Protein AF-A0A150IMG7-F1 (afdb_monomer_lite)

Foldseek 3Di:
DDLLVLLVVLQVCLVVLLVVLVVVLVVVLVVLVVVVVVCVVVVVVLVVVLVVLVVVLVVLVVVLVVLVPDPLVVLLVVLVVQLVVLVVCVVVVNVVVCVVVNVVSVVSNVVSVVSVVVSVVSVVVNVVSVVVNVVSVVVVVVVVVSVVVSVVVNVVSVVSSVVSNVVSVVSNVSSVVSNVPDD

pLDDT: mean 90.54, std 5.35, range [50.66, 95.62]

Secondary structure (DSSP, 8-state):
--HHHHHHHHHHHHHHHHHHHHHHHHHHHHHHHHHHHHHHHHHHHHHHHHHHHHHHHHHHHHHHHHHHT--HHHHHHHHHHHHHHHHHHIIIIIHHHHHHHHHHHHHHHHHHHHHHHHHHHHHHHHHHHHHHHHHHHHHHHHHHHHHHHHHHHHHHHHHHHHHHHHHHHHHHHHHHHHHHS--

Organism: NCBI:txid1705564

Radius of gyration: 39.36 Å; chains: 1; bounding box: 77×25×116 Å

Sequence (183 aa):
MNKEMLGKTLIAVSIISLIFSISISSYTIINLNNVYEKANPIFEKIDAIKDHIDTIEGSLDEFSLYLKDIDTKDYMQRLSNMKSFVSTLNSLGLGGLVSGLSEDIDKFGKMTENLEEVKTDIQFARNDFSDIKYSLTEYDNVKQSIIGFTRTLRIYIIGMMIYSIIINGLLLYAGYYLLKLKE

Structure (mmCIF, N/CA/C/O backbone):
data_AF-A0A150IMG7-F1
#
_entry.id   AF-A0A150IMG7-F1
#
loop_
_atom_site.group_PDB
_atom_site.id
_atom_site.type_symbol
_atom_site.label_atom_id
_atom_site.label_alt_id
_atom_site.label_comp_id
_atom_site.label_asym_id
_atom_site.label_entity_id
_atom_site.label_seq_id
_atom_site.pdbx_PDB_ins_code
_atom_site.Cartn_x
_atom_site.Cartn_y
_atom_site.Cartn_z
_atom_site.occupancy
_atom_site.B_iso_or_equiv
_atom_site.auth_seq_id
_atom_site.auth_comp_id
_atom_site.auth_asym_id
_atom_site.auth_atom_id
_atom_site.pdbx_PDB_model_num
ATOM 1 N N . MET A 1 1 ? 39.230 18.790 -47.252 1.00 62.62 1 MET A N 1
ATOM 2 C CA . MET A 1 1 ? 39.518 17.429 -46.744 1.00 62.62 1 MET A CA 1
ATOM 3 C C . MET A 1 1 ? 39.378 16.454 -47.905 1.00 62.62 1 MET A C 1
ATOM 5 O O . MET A 1 1 ? 38.382 16.554 -48.607 1.00 62.62 1 MET A O 1
ATOM 9 N N . ASN A 1 2 ? 40.366 15.589 -48.163 1.00 85.50 2 ASN A N 1
ATOM 10 C CA . ASN A 1 2 ? 40.288 14.611 -49.263 1.00 85.50 2 ASN A CA 1
ATOM 11 C C . ASN A 1 2 ? 39.294 13.475 -48.917 1.00 85.50 2 ASN A C 1
ATOM 13 O O . ASN A 1 2 ? 39.114 13.174 -47.734 1.00 85.50 2 ASN A O 1
ATOM 17 N N . LYS A 1 3 ? 38.668 12.845 -49.925 1.00 83.31 3 LYS A N 1
ATOM 18 C CA . LYS A 1 3 ? 37.693 11.740 -49.797 1.00 83.31 3 LYS A CA 1
ATOM 19 C C . LYS A 1 3 ? 38.211 10.619 -48.892 1.00 83.31 3 LYS A C 1
ATOM 21 O O . LYS A 1 3 ? 37.487 10.152 -48.020 1.00 83.31 3 LYS A O 1
ATOM 26 N N . GLU A 1 4 ? 39.486 10.261 -49.037 1.00 87.12 4 GLU A N 1
ATOM 27 C CA . GLU A 1 4 ? 40.133 9.236 -48.213 1.00 87.12 4 GLU A CA 1
ATOM 28 C C . GLU A 1 4 ? 40.178 9.620 -46.724 1.00 87.12 4 GLU A C 1
ATOM 30 O O . GLU A 1 4 ? 39.874 8.813 -45.845 1.00 87.12 4 GLU A O 1
ATOM 35 N N . MET A 1 5 ? 40.512 10.879 -46.432 1.00 89.88 5 MET A N 1
ATOM 36 C CA . MET A 1 5 ? 40.556 11.393 -45.064 1.00 89.88 5 MET A CA 1
ATOM 37 C C . MET A 1 5 ? 39.150 11.424 -44.452 1.00 89.88 5 MET A C 1
ATOM 39 O O . MET A 1 5 ? 38.976 10.974 -43.325 1.00 89.88 5 MET A O 1
ATOM 43 N N . LEU A 1 6 ? 38.136 11.850 -45.215 1.00 89.81 6 LEU A N 1
ATOM 44 C CA . LEU A 1 6 ? 36.735 11.816 -44.785 1.00 89.81 6 LEU A CA 1
ATOM 45 C C . LEU A 1 6 ? 3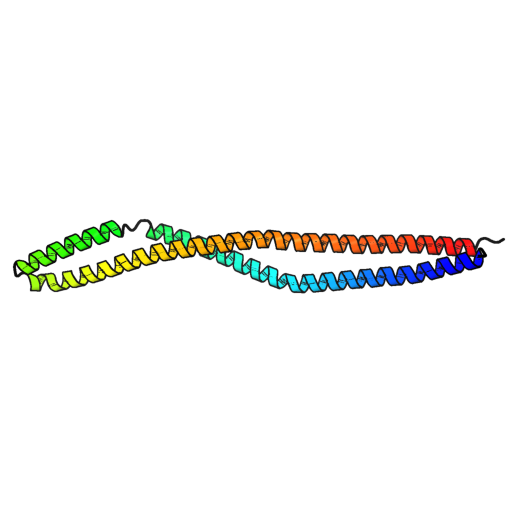6.245 10.386 -44.514 1.00 89.81 6 LEU A C 1
ATOM 47 O O . LEU A 1 6 ? 35.623 10.152 -43.481 1.00 89.81 6 LEU A O 1
ATOM 51 N N . GLY A 1 7 ? 36.558 9.426 -45.389 1.00 89.88 7 GLY A N 1
ATOM 52 C CA . GLY A 1 7 ? 36.192 8.019 -45.204 1.00 89.88 7 GLY A CA 1
ATOM 53 C C . GLY A 1 7 ? 36.794 7.415 -43.932 1.00 89.88 7 GLY A C 1
ATOM 54 O O . GLY A 1 7 ? 36.072 6.820 -43.131 1.00 89.88 7 GLY A O 1
ATOM 55 N N . LYS A 1 8 ? 38.093 7.644 -43.684 1.00 92.75 8 LYS A N 1
ATOM 56 C CA . LYS A 1 8 ? 38.770 7.210 -42.445 1.00 92.75 8 LYS A CA 1
ATOM 57 C C . LYS A 1 8 ? 38.168 7.868 -41.201 1.00 92.75 8 LYS A C 1
ATOM 59 O O . LYS A 1 8 ? 37.940 7.181 -40.207 1.00 92.75 8 LYS A O 1
ATOM 64 N N . THR A 1 9 ? 37.872 9.168 -41.255 1.00 93.19 9 THR A N 1
ATOM 65 C CA . THR A 1 9 ? 37.234 9.886 -40.143 1.00 93.19 9 THR A CA 1
ATOM 66 C C . THR A 1 9 ? 35.834 9.349 -39.849 1.00 93.19 9 THR A C 1
ATOM 68 O O . THR A 1 9 ? 35.520 9.127 -38.685 1.00 93.19 9 THR A O 1
ATOM 71 N N . LEU A 1 10 ? 35.008 9.080 -40.866 1.00 92.50 10 LEU A N 1
ATOM 72 C CA . LEU A 1 10 ? 33.657 8.532 -40.680 1.00 92.50 10 LEU A CA 1
ATOM 73 C C . LEU A 1 10 ? 33.675 7.145 -40.031 1.00 92.50 10 LEU A C 1
ATOM 75 O O . LEU A 1 10 ? 32.896 6.894 -39.114 1.00 92.50 10 LEU A O 1
ATOM 79 N N . ILE A 1 11 ? 34.596 6.273 -40.454 1.00 92.69 11 ILE A N 1
ATOM 80 C CA . ILE A 1 11 ? 34.787 4.951 -39.839 1.00 92.69 11 ILE A CA 1
ATOM 81 C C . ILE A 1 11 ? 35.213 5.095 -38.374 1.00 92.69 11 ILE A C 1
ATOM 83 O O . ILE A 1 11 ? 34.620 4.468 -37.497 1.00 92.69 11 ILE A O 1
ATOM 87 N N . ALA A 1 12 ? 36.211 5.938 -38.093 1.00 94.12 12 ALA A N 1
ATOM 88 C CA . ALA A 1 12 ? 36.714 6.138 -36.736 1.00 94.12 12 ALA A CA 1
ATOM 89 C C . ALA A 1 12 ? 35.635 6.703 -35.803 1.00 94.12 12 ALA A C 1
ATOM 91 O O . ALA A 1 12 ? 35.422 6.167 -34.715 1.00 94.12 12 ALA A O 1
ATOM 92 N N . VAL A 1 13 ? 34.919 7.742 -36.247 1.00 92.88 13 VAL A N 1
ATOM 93 C CA . VAL A 1 13 ? 33.809 8.334 -35.492 1.00 92.88 13 VAL A CA 1
ATOM 94 C C . VAL A 1 13 ? 32.744 7.280 -35.237 1.00 92.88 13 VAL A C 1
ATOM 96 O O . VAL A 1 13 ? 32.405 7.084 -34.079 1.00 92.88 13 VAL A O 1
ATOM 99 N N . SER A 1 14 ? 32.306 6.544 -36.265 1.00 94.19 14 SER A N 1
ATOM 100 C CA . SER A 1 14 ? 31.281 5.502 -36.141 1.00 94.19 14 SER A CA 1
ATOM 101 C C . SER A 1 14 ? 31.613 4.434 -35.096 1.00 94.19 14 SER A C 1
ATOM 103 O O . SER A 1 14 ? 30.728 4.017 -34.349 1.00 94.19 14 SER A O 1
ATOM 105 N N . ILE A 1 15 ? 32.858 3.954 -35.055 1.00 92.44 15 ILE A N 1
ATOM 106 C CA . ILE A 1 15 ? 33.267 2.919 -34.096 1.00 92.44 15 ILE A CA 1
ATOM 107 C C . ILE A 1 15 ? 33.250 3.492 -32.677 1.00 92.44 15 ILE A C 1
ATOM 109 O O . ILE A 1 15 ? 32.688 2.881 -31.767 1.00 92.44 15 ILE A O 1
ATOM 113 N N . ILE A 1 16 ? 33.821 4.685 -32.491 1.00 93.62 16 ILE A N 1
ATOM 114 C CA . ILE A 1 16 ? 33.886 5.348 -31.186 1.00 93.62 16 ILE A CA 1
ATOM 115 C C . ILE A 1 16 ? 32.472 5.654 -30.672 1.00 93.62 16 ILE A C 1
ATOM 117 O O . ILE A 1 16 ? 32.137 5.288 -29.545 1.00 93.62 16 ILE A O 1
ATOM 121 N N . SER A 1 17 ? 31.608 6.262 -31.490 1.00 90.50 17 SER A N 1
ATOM 122 C CA . SER A 1 17 ? 30.235 6.595 -31.091 1.00 90.50 17 SER A CA 1
ATOM 123 C C . SER A 1 17 ? 29.393 5.361 -30.794 1.00 90.50 17 SER A C 1
ATOM 125 O O . SER A 1 17 ? 28.564 5.411 -29.883 1.00 90.50 17 SER A O 1
ATOM 127 N N . LEU A 1 18 ? 29.612 4.246 -31.496 1.00 93.50 18 LEU A N 1
ATOM 128 C CA . LEU A 1 18 ? 28.936 2.985 -31.199 1.00 93.50 18 LEU A CA 1
ATOM 129 C C . LEU A 1 18 ? 29.326 2.446 -29.816 1.00 93.50 18 LEU A C 1
ATOM 131 O O . LEU A 1 18 ? 28.441 2.122 -29.022 1.00 93.50 18 LEU A O 1
ATOM 135 N N . ILE A 1 19 ? 30.627 2.407 -29.504 1.00 93.56 19 ILE A N 1
ATOM 136 C CA . ILE A 1 19 ? 31.138 1.941 -28.204 1.00 93.56 19 ILE A CA 1
ATOM 137 C C . ILE A 1 19 ? 30.550 2.780 -27.068 1.00 93.56 19 ILE A C 1
ATOM 139 O O . ILE A 1 19 ? 30.018 2.224 -26.104 1.00 93.56 19 ILE A O 1
ATOM 143 N N . PHE A 1 20 ? 30.593 4.109 -27.190 1.00 91.81 20 PHE A N 1
ATOM 144 C CA . PHE A 1 20 ? 30.044 5.003 -26.169 1.00 91.81 20 PHE A CA 1
ATOM 145 C C . PHE A 1 20 ? 28.529 4.841 -26.014 1.00 91.81 20 PHE A C 1
ATOM 147 O O . PHE A 1 20 ? 28.044 4.731 -24.889 1.00 91.81 20 PHE A O 1
ATOM 154 N N . SER A 1 21 ? 27.784 4.758 -27.119 1.00 91.00 21 SER A N 1
ATOM 155 C CA . SER A 1 21 ? 26.322 4.612 -27.084 1.00 91.00 21 SER A CA 1
ATOM 156 C C . SER A 1 21 ? 25.889 3.319 -26.392 1.00 91.00 21 SER A C 1
ATOM 158 O O . SER A 1 21 ? 24.996 3.343 -25.541 1.00 91.00 21 SER A O 1
ATOM 160 N N . ILE A 1 22 ? 26.534 2.193 -26.719 1.00 91.62 22 ILE A N 1
ATOM 161 C CA . ILE A 1 22 ? 26.241 0.893 -26.101 1.00 91.62 22 ILE A CA 1
ATOM 162 C C . ILE A 1 22 ? 26.624 0.908 -24.620 1.00 91.62 22 ILE A C 1
ATOM 164 O O . ILE A 1 22 ? 25.840 0.456 -23.785 1.00 91.62 22 ILE A O 1
ATOM 168 N N . SER A 1 23 ? 27.795 1.456 -24.284 1.00 92.31 23 SER A N 1
ATOM 169 C CA . SER A 1 23 ? 28.296 1.497 -22.904 1.00 92.31 23 SER A CA 1
ATOM 170 C C . SER A 1 23 ? 27.386 2.316 -21.991 1.00 92.31 23 SER A C 1
ATOM 172 O O . SER A 1 23 ? 26.984 1.830 -20.935 1.00 92.31 23 SER A O 1
ATOM 174 N N . ILE A 1 24 ? 27.005 3.527 -22.417 1.00 90.94 24 ILE A N 1
ATOM 175 C CA . ILE A 1 24 ? 26.108 4.403 -21.649 1.00 90.94 24 ILE A CA 1
ATOM 176 C C . ILE A 1 24 ? 24.751 3.729 -21.465 1.00 90.94 24 ILE A C 1
ATOM 178 O O . ILE A 1 24 ? 24.271 3.623 -20.342 1.00 90.94 24 ILE A O 1
ATOM 182 N N . SER A 1 25 ? 24.162 3.209 -22.543 1.00 92.31 25 SER A N 1
ATOM 183 C CA . SER A 1 25 ? 22.844 2.573 -22.477 1.00 92.31 25 SER A CA 1
ATOM 184 C C . SER A 1 25 ? 22.836 1.346 -21.562 1.00 92.31 25 SER A C 1
ATOM 186 O O . SER A 1 25 ? 21.921 1.176 -20.756 1.00 92.31 25 SER A O 1
ATOM 188 N N . SER A 1 26 ? 23.886 0.522 -21.628 1.00 92.19 26 SER A N 1
ATOM 189 C CA . SER A 1 26 ? 24.044 -0.652 -20.762 1.00 92.19 26 SER A CA 1
ATOM 190 C C . SER A 1 26 ? 24.180 -0.245 -19.296 1.00 92.19 26 SER A C 1
ATOM 192 O O . SER A 1 26 ? 23.494 -0.797 -18.437 1.00 92.19 26 SER A O 1
ATOM 194 N N . TYR A 1 27 ? 25.006 0.765 -19.009 1.00 93.62 27 TYR A N 1
ATOM 195 C CA . TYR A 1 27 ? 25.159 1.317 -17.664 1.00 93.62 27 TYR A CA 1
ATOM 196 C C . TYR A 1 27 ? 23.831 1.856 -17.114 1.00 93.62 27 TYR A C 1
ATOM 198 O O . TYR A 1 27 ? 23.459 1.555 -15.979 1.00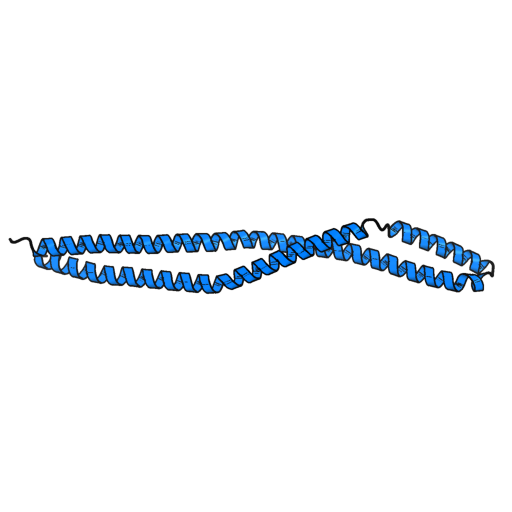 93.62 27 TYR A O 1
ATOM 206 N N . THR A 1 28 ? 23.075 2.597 -17.928 1.00 92.44 28 THR A N 1
ATOM 207 C CA . THR A 1 28 ? 21.766 3.125 -17.528 1.00 92.44 28 THR A CA 1
ATOM 208 C C . THR A 1 28 ? 20.767 2.003 -17.237 1.00 92.44 28 THR A C 1
ATOM 210 O O . THR A 1 28 ? 20.071 2.080 -16.227 1.00 92.44 28 THR A O 1
ATOM 213 N N . ILE A 1 29 ? 20.715 0.941 -18.051 1.00 92.94 29 ILE A N 1
ATOM 214 C CA . ILE A 1 29 ? 19.844 -0.222 -17.798 1.00 92.94 29 ILE A CA 1
ATOM 215 C C . ILE A 1 29 ? 20.226 -0.926 -16.492 1.00 92.94 29 ILE A C 1
ATOM 217 O O . ILE A 1 29 ? 19.345 -1.235 -15.693 1.00 92.94 29 ILE A O 1
ATOM 221 N N . ILE A 1 30 ? 21.520 -1.158 -16.252 1.00 93.00 30 ILE A N 1
ATOM 222 C CA . ILE A 1 30 ? 22.005 -1.815 -15.028 1.00 93.00 30 ILE A CA 1
ATOM 223 C C . ILE A 1 30 ? 21.604 -1.007 -13.794 1.00 93.00 30 ILE A C 1
ATOM 225 O O . ILE A 1 30 ? 21.036 -1.560 -12.851 1.00 93.00 30 ILE A O 1
ATOM 229 N N . ASN A 1 31 ? 21.843 0.306 -13.810 1.00 93.06 31 ASN A N 1
ATOM 230 C CA . ASN A 1 31 ? 21.459 1.174 -12.700 1.00 93.06 31 ASN A CA 1
ATOM 231 C C . ASN A 1 31 ? 19.945 1.188 -12.485 1.00 93.06 31 ASN A C 1
ATOM 233 O O . ASN A 1 31 ? 19.493 1.077 -11.347 1.00 93.06 31 ASN A O 1
ATOM 237 N N . LEU A 1 32 ? 19.161 1.284 -13.560 1.00 92.44 32 LEU A N 1
ATOM 238 C CA . LEU A 1 32 ? 17.703 1.262 -13.484 1.00 92.44 32 LEU A CA 1
ATOM 239 C C . LEU A 1 32 ? 17.186 -0.051 -12.878 1.00 92.44 32 LEU A C 1
ATOM 241 O O . LEU A 1 32 ? 16.282 -0.030 -12.046 1.00 92.44 32 LEU A O 1
ATOM 245 N N . ASN A 1 33 ? 17.779 -1.186 -13.253 1.00 90.44 33 ASN A N 1
ATOM 246 C CA . ASN A 1 33 ? 17.434 -2.491 -12.691 1.00 90.44 33 ASN A CA 1
ATOM 247 C C . ASN A 1 33 ? 17.781 -2.580 -11.205 1.00 90.44 33 ASN A C 1
ATOM 249 O O . ASN A 1 33 ? 16.926 -2.969 -10.422 1.00 90.44 33 ASN A O 1
ATOM 253 N N . ASN A 1 34 ? 18.977 -2.147 -10.811 1.00 91.25 34 ASN A N 1
ATOM 254 C CA . ASN A 1 34 ? 19.415 -2.163 -9.415 1.00 91.25 34 ASN A CA 1
ATOM 255 C C . ASN A 1 34 ? 18.527 -1.282 -8.518 1.00 91.25 34 ASN A C 1
ATOM 257 O O . ASN A 1 34 ? 18.150 -1.673 -7.416 1.00 91.25 34 ASN A O 1
ATOM 261 N N . VAL A 1 35 ? 18.151 -0.089 -8.992 1.00 88.44 35 VAL A N 1
ATOM 262 C CA . VAL A 1 35 ? 17.217 0.787 -8.264 1.00 88.44 35 VAL A CA 1
ATOM 263 C C . VAL A 1 35 ? 15.854 0.113 -8.111 1.00 88.44 35 VAL A C 1
ATOM 265 O O . VAL A 1 35 ? 15.301 0.106 -7.013 1.00 88.44 35 VAL A O 1
ATOM 268 N N . TYR A 1 36 ? 15.335 -0.493 -9.181 1.00 89.94 36 TYR A N 1
AT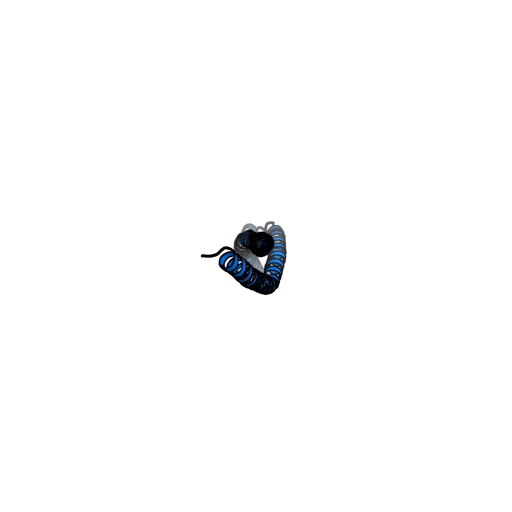OM 269 C CA . TYR A 1 36 ? 14.059 -1.202 -9.135 1.00 89.94 36 TYR A CA 1
ATOM 270 C C . TYR A 1 36 ? 14.093 -2.415 -8.190 1.00 89.94 36 TYR A C 1
ATOM 272 O O . TYR A 1 36 ? 13.186 -2.580 -7.379 1.00 89.94 36 TYR A O 1
ATOM 280 N N . GLU A 1 37 ? 15.151 -3.227 -8.233 1.00 90.31 37 GLU A N 1
ATOM 281 C CA . GLU A 1 37 ? 15.339 -4.381 -7.340 1.00 90.31 37 GLU A CA 1
ATOM 282 C C . GLU A 1 37 ? 15.370 -3.974 -5.865 1.00 90.31 37 GLU A C 1
ATOM 284 O O . GLU A 1 37 ? 14.803 -4.668 -5.026 1.00 90.31 37 GLU A O 1
ATOM 289 N N . LYS A 1 38 ? 15.970 -2.824 -5.541 1.00 90.50 38 LYS A N 1
ATOM 290 C CA . LYS A 1 38 ? 15.962 -2.277 -4.176 1.00 90.50 38 LYS A CA 1
ATOM 291 C C . LYS A 1 38 ? 14.599 -1.736 -3.750 1.00 90.50 38 LYS A C 1
ATOM 293 O O . LYS A 1 38 ? 14.278 -1.787 -2.565 1.00 90.50 38 LYS A O 1
ATOM 298 N N . ALA A 1 39 ? 13.811 -1.212 -4.686 1.00 87.88 39 ALA A N 1
ATOM 299 C CA . ALA A 1 39 ? 12.474 -0.689 -4.410 1.00 87.88 39 ALA A CA 1
ATOM 300 C C . ALA A 1 39 ? 11.429 -1.804 -4.238 1.00 87.88 39 ALA A C 1
ATOM 302 O O . ALA A 1 39 ? 10.541 -1.685 -3.398 1.00 87.88 39 ALA A O 1
ATOM 303 N N . ASN A 1 40 ? 11.555 -2.907 -4.979 1.00 90.94 40 ASN A N 1
ATOM 304 C CA . ASN A 1 40 ? 10.605 -4.020 -4.958 1.00 90.94 40 ASN A CA 1
ATOM 305 C C . ASN A 1 40 ? 10.261 -4.562 -3.549 1.00 90.94 40 ASN A C 1
ATOM 307 O O . ASN A 1 40 ? 9.076 -4.621 -3.228 1.00 90.94 40 ASN A O 1
ATOM 311 N N . PRO A 1 41 ? 11.224 -4.877 -2.657 1.00 93.00 41 PRO A N 1
ATOM 312 C CA . PRO A 1 41 ? 10.897 -5.367 -1.315 1.00 93.00 41 PRO A CA 1
ATOM 313 C C . PRO A 1 41 ? 10.230 -4.306 -0.429 1.00 93.00 41 PRO A C 1
ATOM 315 O O . PRO A 1 41 ? 9.545 -4.647 0.532 1.00 93.00 41 PRO A O 1
ATOM 318 N N . ILE A 1 42 ? 10.432 -3.013 -0.710 1.00 91.44 42 ILE A N 1
ATOM 319 C CA . ILE A 1 42 ? 9.710 -1.939 -0.015 1.00 91.44 42 ILE A CA 1
ATOM 320 C C . ILE A 1 42 ? 8.247 -1.972 -0.445 1.00 91.44 42 ILE A C 1
ATOM 322 O O . ILE A 1 42 ? 7.365 -1.849 0.400 1.00 91.44 42 ILE A O 1
ATOM 326 N N . PHE A 1 43 ? 7.989 -2.187 -1.737 1.00 92.88 43 PHE A N 1
ATOM 327 C CA . PHE A 1 43 ? 6.627 -2.307 -2.229 1.00 92.88 43 PHE A CA 1
ATOM 328 C C . PHE A 1 43 ? 5.890 -3.499 -1.622 1.00 92.88 43 PHE A C 1
ATOM 330 O O . PHE A 1 43 ? 4.808 -3.315 -1.082 1.00 92.88 43 PHE A O 1
ATOM 337 N N . GLU A 1 44 ? 6.514 -4.675 -1.602 1.00 92.31 44 GLU A N 1
ATOM 338 C CA . GLU A 1 44 ? 5.928 -5.881 -0.998 1.00 92.31 44 GLU A CA 1
ATOM 339 C C . GLU A 1 44 ? 5.586 -5.689 0.486 1.00 92.31 44 GLU A C 1
ATOM 341 O O . GLU A 1 44 ? 4.545 -6.141 0.956 1.00 92.31 44 GLU A O 1
ATOM 346 N N . LYS A 1 45 ? 6.439 -4.983 1.240 1.00 92.94 45 LYS A N 1
ATOM 347 C CA . LYS A 1 45 ? 6.165 -4.677 2.651 1.00 92.94 45 LYS A CA 1
ATOM 348 C C . LYS A 1 45 ? 4.973 -3.744 2.828 1.00 92.94 45 LYS A C 1
ATOM 350 O O . LYS A 1 45 ? 4.193 -3.946 3.751 1.00 92.94 45 LYS A O 1
ATOM 355 N N . ILE A 1 46 ? 4.853 -2.717 1.987 1.00 92.00 46 ILE A N 1
ATOM 356 C CA . ILE A 1 46 ? 3.731 -1.776 2.067 1.00 92.00 46 ILE A CA 1
ATOM 357 C C . ILE A 1 46 ? 2.431 -2.463 1.632 1.00 92.00 46 ILE A C 1
ATOM 359 O O . ILE A 1 46 ? 1.412 -2.270 2.289 1.00 92.00 46 ILE A O 1
ATOM 363 N N . ASP A 1 47 ? 2.479 -3.323 0.612 1.00 91.56 47 ASP A N 1
ATOM 364 C CA . ASP A 1 47 ? 1.339 -4.156 0.214 1.00 91.56 47 ASP A CA 1
ATOM 365 C C . ASP A 1 47 ? 0.868 -5.043 1.380 1.00 91.56 47 ASP A C 1
ATOM 367 O O . ASP A 1 47 ? -0.313 -5.057 1.708 1.00 91.56 47 ASP A O 1
ATOM 371 N N . ALA A 1 48 ? 1.791 -5.711 2.081 1.00 92.38 48 ALA A N 1
ATOM 372 C CA . ALA A 1 48 ? 1.444 -6.537 3.240 1.00 92.38 48 ALA A CA 1
ATOM 373 C C . ALA A 1 48 ? 0.831 -5.722 4.397 1.00 92.38 48 ALA A C 1
ATOM 375 O O . ALA A 1 48 ? -0.098 -6.178 5.062 1.00 92.38 48 ALA A O 1
ATOM 376 N N . ILE A 1 49 ? 1.332 -4.504 4.637 1.00 90.56 49 ILE A N 1
ATOM 377 C CA . ILE A 1 49 ? 0.755 -3.581 5.629 1.00 90.56 49 ILE A CA 1
ATOM 378 C C . ILE A 1 49 ? -0.677 -3.205 5.237 1.00 90.56 49 ILE A C 1
ATOM 380 O O . ILE A 1 49 ? -1.559 -3.184 6.095 1.00 90.56 49 ILE A O 1
ATOM 384 N N . LYS A 1 50 ? -0.916 -2.939 3.953 1.00 91.38 50 LYS A N 1
ATOM 385 C CA . LYS A 1 50 ? -2.242 -2.618 3.427 1.00 91.38 50 LYS A CA 1
ATOM 386 C C . LYS A 1 50 ? -3.230 -3.764 3.633 1.00 91.38 50 LYS A C 1
ATOM 388 O O . LYS A 1 50 ? -4.298 -3.526 4.188 1.00 91.38 50 LYS A O 1
ATOM 393 N N . ASP A 1 51 ? -2.839 -4.995 3.309 1.00 90.25 51 ASP A N 1
ATOM 394 C CA . ASP A 1 51 ? -3.678 -6.181 3.529 1.00 90.25 51 ASP A CA 1
ATOM 395 C C . ASP A 1 51 ? -4.048 -6.358 5.017 1.00 90.25 51 ASP A C 1
ATOM 397 O O . ASP A 1 51 ? -5.172 -6.733 5.369 1.00 90.25 51 ASP A O 1
ATOM 401 N N . HIS A 1 52 ? -3.111 -6.066 5.926 1.00 90.56 52 HIS A N 1
ATOM 402 C CA . HIS A 1 52 ? -3.376 -6.091 7.367 1.00 90.56 52 HIS A CA 1
ATOM 403 C C . HIS A 1 52 ? -4.336 -4.988 7.813 1.00 90.56 52 HIS A C 1
ATOM 405 O O . HIS A 1 52 ? -5.200 -5.247 8.648 1.00 90.56 52 HIS A O 1
ATOM 411 N N . ILE A 1 53 ? -4.224 -3.783 7.257 1.00 90.69 53 ILE A N 1
ATOM 412 C CA . ILE A 1 53 ? -5.129 -2.674 7.579 1.00 90.69 53 ILE A CA 1
ATOM 413 C C . ILE A 1 53 ? -6.549 -2.964 7.109 1.00 90.69 53 ILE A C 1
ATOM 415 O O . ILE A 1 53 ? -7.476 -2.768 7.890 1.00 90.69 53 ILE A O 1
ATOM 419 N N . ASP A 1 54 ? -6.722 -3.513 5.905 1.00 87.06 54 ASP A N 1
ATOM 420 C CA . ASP A 1 54 ? -8.041 -3.925 5.412 1.00 87.06 54 ASP A CA 1
ATOM 421 C C . ASP A 1 54 ? -8.688 -4.973 6.342 1.00 87.06 54 ASP A C 1
ATOM 423 O O . ASP A 1 54 ? -9.890 -4.931 6.609 1.00 87.06 54 ASP A O 1
ATOM 427 N N . THR A 1 55 ? -7.882 -5.880 6.906 1.00 90.31 55 THR A N 1
ATOM 428 C CA . THR A 1 55 ? -8.348 -6.876 7.886 1.00 90.31 55 THR A CA 1
ATOM 429 C C . THR A 1 55 ? -8.741 -6.240 9.225 1.00 90.31 55 THR A C 1
ATOM 431 O O . THR A 1 55 ? -9.764 -6.605 9.815 1.00 90.31 55 THR A O 1
ATOM 434 N N . ILE A 1 56 ? -7.937 -5.297 9.728 1.00 90.50 56 ILE A N 1
ATOM 435 C CA . ILE A 1 56 ? -8.210 -4.594 10.989 1.00 90.50 56 ILE A CA 1
ATOM 436 C C . ILE A 1 56 ? -9.475 -3.748 10.865 1.00 90.50 56 ILE A C 1
ATOM 438 O O . ILE A 1 56 ? -10.336 -3.830 11.734 1.00 90.50 56 ILE A O 1
ATOM 442 N N . GLU A 1 57 ? -9.619 -2.981 9.785 1.00 87.25 57 GLU A N 1
ATOM 443 C CA . GLU A 1 57 ? -10.802 -2.155 9.542 1.00 87.25 57 GLU A CA 1
ATOM 444 C C . GLU A 1 57 ? -12.075 -3.012 9.500 1.00 87.25 57 GLU A C 1
ATOM 446 O O . GLU A 1 57 ? -13.041 -2.704 10.195 1.00 87.25 57 GLU A O 1
ATOM 451 N N . GLY A 1 58 ? -12.047 -4.144 8.785 1.00 87.75 58 GLY A N 1
ATOM 452 C CA . GLY A 1 58 ? -13.169 -5.087 8.765 1.00 87.75 58 GLY A CA 1
ATOM 453 C C . GLY A 1 58 ? -13.509 -5.649 10.151 1.00 87.75 58 GLY A C 1
ATOM 454 O O . GLY A 1 58 ? -14.682 -5.770 10.502 1.00 87.75 58 GLY A O 1
ATOM 455 N N . SER A 1 59 ? -12.492 -5.929 10.969 1.00 90.75 59 SER A N 1
ATOM 456 C CA . SER A 1 59 ? -12.678 -6.411 12.346 1.00 90.75 59 SER A CA 1
ATOM 457 C C . SER A 1 59 ? -13.260 -5.330 13.264 1.00 90.75 59 SER A C 1
ATOM 459 O O . SER A 1 59 ? -14.105 -5.622 14.110 1.00 90.75 59 SER A O 1
ATOM 461 N N . LEU A 1 60 ? -12.833 -4.073 13.103 1.00 92.31 60 LEU A N 1
ATOM 462 C CA . LEU A 1 60 ? -13.370 -2.930 13.845 1.00 92.31 60 LEU A CA 1
ATOM 463 C C . LEU A 1 60 ? -14.824 -2.646 13.462 1.00 92.31 60 LEU A C 1
ATOM 465 O O . LEU A 1 60 ? -15.631 -2.351 14.343 1.00 92.31 60 LEU A O 1
ATOM 469 N N . ASP A 1 61 ? -15.175 -2.777 12.184 1.00 89.50 61 ASP A N 1
ATOM 470 C CA . ASP A 1 61 ? -16.554 -2.651 11.709 1.00 89.50 61 ASP A CA 1
ATOM 471 C C . ASP A 1 61 ? -17.457 -3.739 12.306 1.00 89.50 61 ASP A C 1
ATOM 473 O O . ASP A 1 61 ? -18.550 -3.437 12.794 1.00 89.50 61 ASP A O 1
ATOM 477 N N . GLU A 1 62 ? -16.991 -4.991 12.339 1.00 90.25 62 GLU A N 1
ATOM 478 C CA . GLU A 1 62 ? -17.721 -6.093 12.974 1.00 90.25 62 GLU A CA 1
ATOM 479 C C . GLU A 1 62 ? -17.893 -5.855 14.482 1.00 90.25 62 GLU A C 1
ATOM 481 O O . GLU A 1 62 ? -18.996 -5.972 15.022 1.00 90.25 62 GLU A O 1
ATOM 486 N N . PHE A 1 63 ? -16.826 -5.445 15.170 1.00 89.94 63 PHE A N 1
ATOM 487 C CA . PHE A 1 63 ? -16.883 -5.173 16.604 1.00 89.94 63 PHE A CA 1
ATOM 488 C C . PHE A 1 63 ? -17.786 -3.976 16.934 1.00 89.94 63 PHE A C 1
ATOM 490 O O . PHE A 1 63 ? -18.564 -4.021 17.890 1.00 89.94 63 PHE A O 1
ATOM 497 N N . SER A 1 64 ? -17.762 -2.932 16.102 1.00 89.62 64 SER A N 1
ATOM 498 C CA . SER A 1 64 ? -18.661 -1.780 16.209 1.00 89.62 64 SER A CA 1
ATOM 499 C C . SER A 1 64 ? -20.128 -2.187 16.054 1.00 89.62 64 SER A C 1
ATOM 501 O O . SER A 1 64 ? -20.974 -1.711 16.816 1.00 89.62 64 SER A O 1
ATOM 503 N N . LEU A 1 65 ? -20.439 -3.104 15.129 1.00 89.81 65 LEU A N 1
ATOM 504 C CA . LEU A 1 65 ? -21.790 -3.647 14.966 1.00 89.81 65 LEU A CA 1
ATOM 505 C C . LEU A 1 65 ? -22.273 -4.361 16.232 1.00 89.81 65 LEU A C 1
ATOM 507 O O . LEU A 1 65 ? -23.379 -4.071 16.682 1.00 89.81 65 LEU A O 1
ATOM 511 N N . TYR A 1 66 ? -21.450 -5.219 16.845 1.00 88.75 66 TYR A N 1
ATOM 512 C CA . TYR A 1 66 ? -21.832 -5.913 18.083 1.00 88.75 66 TYR A CA 1
ATOM 513 C C . TYR A 1 66 ? -22.114 -4.955 19.246 1.00 88.75 66 TYR A C 1
ATOM 515 O O . TYR A 1 66 ? -23.022 -5.191 20.041 1.00 88.75 66 TYR A O 1
ATOM 523 N N . LEU A 1 67 ? -21.353 -3.865 19.362 1.00 87.00 67 LEU A N 1
ATOM 524 C CA . LEU A 1 67 ? -21.544 -2.902 20.448 1.00 87.00 67 LEU A CA 1
ATOM 525 C C . LEU A 1 67 ? -22.699 -1.929 20.201 1.00 87.00 67 LEU A C 1
ATOM 527 O O . LEU A 1 67 ? -23.242 -1.380 21.162 1.00 87.00 67 LEU A O 1
ATOM 531 N N . LYS A 1 68 ? -23.084 -1.698 18.942 1.00 86.25 68 LYS A N 1
ATOM 532 C CA . LYS A 1 68 ? -24.143 -0.748 18.569 1.00 86.25 68 LYS A CA 1
ATOM 533 C C . LYS A 1 68 ? -25.484 -1.064 19.233 1.00 86.25 68 LYS A C 1
ATOM 535 O O . LYS A 1 68 ? -26.205 -0.138 19.594 1.00 86.25 68 LYS A O 1
ATOM 540 N N . ASP A 1 69 ? -25.787 -2.343 19.420 1.00 86.00 69 ASP A N 1
ATOM 541 C CA . ASP A 1 69 ? -27.053 -2.802 20.000 1.00 86.00 69 ASP A CA 1
ATOM 542 C C . ASP A 1 69 ? -27.128 -2.615 21.527 1.00 86.00 69 ASP A C 1
ATOM 544 O O . ASP A 1 69 ? -28.192 -2.760 22.129 1.00 86.00 69 ASP A O 1
ATOM 548 N N . ILE A 1 70 ? -26.012 -2.273 22.173 1.00 88.94 70 ILE A N 1
ATOM 549 C CA . ILE A 1 70 ? -25.940 -2.095 23.621 1.00 88.94 70 ILE A CA 1
ATOM 550 C C . ILE A 1 70 ? -26.307 -0.649 23.971 1.00 88.94 70 ILE A C 1
ATOM 552 O O . ILE A 1 70 ? -25.497 0.251 23.772 1.00 88.94 70 ILE A O 1
ATOM 556 N N . ASP A 1 71 ? -27.486 -0.387 24.536 1.00 89.88 71 ASP A N 1
ATOM 557 C CA . ASP A 1 71 ? -27.855 0.963 24.995 1.00 89.88 71 ASP A CA 1
ATOM 558 C C . ASP A 1 71 ? -27.308 1.247 26.406 1.00 89.88 71 ASP A C 1
ATOM 560 O O . ASP A 1 71 ? -27.973 1.082 27.431 1.00 89.88 71 ASP A O 1
ATOM 564 N N . THR A 1 72 ? -26.052 1.689 26.451 1.00 91.06 72 THR A N 1
ATOM 565 C CA . THR A 1 72 ? -25.342 2.101 27.673 1.00 91.06 72 THR A CA 1
ATOM 566 C C . THR A 1 72 ? -26.061 3.226 28.416 1.00 91.06 72 THR A C 1
ATOM 568 O O . THR A 1 72 ? -26.002 3.276 29.646 1.00 91.06 72 THR A O 1
ATOM 571 N N . LYS A 1 73 ? -26.791 4.105 27.715 1.00 91.25 73 LYS A N 1
ATOM 572 C CA . LYS A 1 73 ? -27.534 5.209 28.339 1.00 91.25 73 LYS A CA 1
ATOM 573 C C . LYS A 1 73 ? -28.765 4.696 29.076 1.00 91.25 73 LYS A C 1
ATOM 575 O O . LYS A 1 73 ? -28.970 5.084 30.228 1.00 91.25 73 LYS A O 1
ATOM 580 N N . ASP A 1 74 ? -29.536 3.798 28.461 1.00 93.94 74 ASP A N 1
ATOM 581 C CA . ASP A 1 74 ? -30.664 3.133 29.131 1.00 93.94 74 ASP A CA 1
ATOM 582 C C . ASP A 1 74 ? -30.180 2.340 30.355 1.00 93.94 74 ASP A C 1
ATOM 584 O O . ASP A 1 74 ? -30.757 2.443 31.441 1.00 93.94 74 ASP A O 1
ATOM 588 N N . TYR A 1 75 ? -29.066 1.612 30.233 1.00 93.06 75 TYR A N 1
ATOM 589 C CA . TYR A 1 75 ? -28.488 0.873 31.359 1.00 93.06 75 TYR A CA 1
ATOM 590 C C . TYR A 1 75 ? -28.038 1.778 32.504 1.00 93.06 75 TYR A C 1
ATOM 592 O O . TYR A 1 75 ? -28.403 1.512 33.652 1.00 93.06 75 TYR A O 1
ATOM 600 N N . MET A 1 76 ? -27.345 2.884 32.227 1.00 93.50 76 MET A N 1
ATOM 601 C CA . MET A 1 76 ? -26.976 3.853 33.267 1.00 93.50 76 MET A CA 1
ATOM 602 C C . MET A 1 76 ? -28.205 4.457 33.953 1.00 93.50 76 MET A C 1
ATOM 604 O O . MET A 1 76 ? -28.223 4.614 35.178 1.00 93.50 76 MET A O 1
ATOM 608 N N . GLN A 1 77 ? -29.271 4.741 33.200 1.00 95.12 77 GLN A N 1
ATOM 609 C CA . GLN A 1 77 ? -30.520 5.241 33.770 1.00 95.12 77 GLN A CA 1
ATOM 610 C C . GLN A 1 77 ? -31.188 4.202 34.684 1.00 95.12 77 GLN A C 1
ATOM 612 O O . GLN A 1 77 ? -31.608 4.531 35.797 1.00 95.12 77 GLN A O 1
ATOM 617 N N . ARG A 1 78 ? -31.246 2.934 34.262 1.00 95.12 78 ARG A N 1
ATOM 618 C CA . ARG A 1 78 ? -31.778 1.835 35.085 1.00 95.12 78 ARG A CA 1
ATOM 619 C C . ARG A 1 78 ? -30.958 1.614 36.351 1.00 95.12 78 ARG A C 1
ATOM 621 O O . ARG A 1 78 ? -31.549 1.458 37.419 1.00 95.12 78 ARG A O 1
ATOM 628 N N . LEU A 1 79 ? -29.630 1.649 36.259 1.00 94.75 79 LEU A N 1
ATOM 629 C CA . LEU A 1 79 ? -28.738 1.519 37.414 1.00 94.75 79 LEU A CA 1
ATOM 630 C C . LEU A 1 79 ? -28.931 2.671 38.406 1.00 94.75 79 LEU A C 1
ATOM 632 O O . LEU A 1 79 ? -29.006 2.434 39.611 1.00 94.75 79 LEU A O 1
ATOM 636 N N . SER A 1 80 ? -29.111 3.901 37.918 1.00 94.00 80 SER A N 1
ATOM 637 C CA . SER A 1 80 ? -29.435 5.060 38.762 1.00 94.00 80 SER A CA 1
ATOM 638 C C . SER A 1 80 ? -30.762 4.875 39.513 1.00 94.00 80 SER A C 1
ATOM 640 O O . SER A 1 80 ? -30.832 5.076 40.730 1.00 94.00 80 SER A O 1
ATOM 642 N N . ASN A 1 81 ? -31.797 4.381 38.823 1.00 95.62 81 ASN A N 1
ATOM 643 C CA . ASN A 1 81 ? -33.089 4.062 39.440 1.00 95.62 81 ASN A CA 1
ATOM 644 C C . ASN A 1 81 ? -32.956 2.967 40.512 1.00 95.62 81 ASN A C 1
ATOM 646 O O . ASN A 1 81 ? -33.507 3.097 41.607 1.00 95.62 81 ASN A O 1
ATOM 650 N N . MET A 1 82 ? -32.192 1.906 40.230 1.00 94.00 82 MET A N 1
ATOM 651 C CA . MET A 1 82 ? -31.913 0.836 41.194 1.00 94.00 82 MET A CA 1
ATOM 652 C C . MET A 1 82 ? -31.164 1.363 42.422 1.00 94.00 82 MET A C 1
ATOM 654 O O . MET A 1 82 ? -31.524 1.028 43.549 1.00 94.00 82 MET A O 1
ATOM 658 N N . LYS A 1 83 ? -30.176 2.242 42.228 1.00 93.44 83 LYS A N 1
ATOM 659 C CA . LYS A 1 83 ? -29.415 2.867 43.317 1.00 93.44 83 LYS A CA 1
ATOM 660 C C . LYS A 1 83 ? -30.312 3.712 44.226 1.00 93.44 83 LYS A C 1
ATOM 662 O O . LYS A 1 83 ? -30.214 3.621 45.450 1.00 93.44 83 LYS A O 1
ATOM 667 N N . SER A 1 84 ? -31.236 4.477 43.642 1.00 92.75 84 SER A N 1
ATOM 668 C CA . SER A 1 84 ? -32.247 5.246 44.385 1.00 92.75 84 SER A CA 1
ATOM 669 C C . SER A 1 84 ? -33.181 4.343 45.202 1.00 92.75 84 SER A C 1
ATOM 671 O O . SER A 1 84 ? -33.450 4.606 46.379 1.00 92.75 84 SER A O 1
ATOM 673 N N . PHE A 1 85 ? -33.623 3.229 44.615 1.00 92.94 85 PHE A N 1
ATOM 674 C CA . PHE A 1 85 ? -34.460 2.250 45.303 1.00 92.94 85 PHE A CA 1
ATOM 675 C C . PHE A 1 85 ? -33.730 1.576 46.474 1.00 92.94 85 PHE A C 1
ATOM 677 O O . PHE A 1 85 ? -34.264 1.527 47.582 1.00 92.94 85 PHE A O 1
ATOM 684 N N . VAL A 1 86 ? -32.483 1.136 46.275 1.00 92.69 86 VAL A N 1
ATOM 685 C CA . VAL A 1 86 ? -31.638 0.566 47.340 1.00 92.69 86 VAL A CA 1
ATOM 686 C C . VAL A 1 86 ? -31.425 1.566 48.474 1.00 92.69 86 VAL A C 1
ATOM 688 O O . VAL A 1 86 ? -31.534 1.197 49.642 1.00 92.69 86 VAL A O 1
ATOM 691 N N . SER A 1 87 ? -31.190 2.841 48.154 1.00 89.75 87 SER A N 1
ATOM 692 C CA . SER A 1 87 ? -31.070 3.906 49.157 1.00 89.75 87 SER A CA 1
ATOM 693 C C . SER A 1 87 ? -32.346 4.059 49.996 1.00 89.75 87 SER A C 1
ATOM 695 O O . SER A 1 87 ? -32.269 4.194 51.217 1.00 89.75 87 SER A O 1
ATOM 697 N N . THR A 1 88 ? -33.518 3.943 49.365 1.00 92.38 88 THR A N 1
ATOM 698 C CA . THR A 1 88 ? -34.822 3.988 50.045 1.00 92.38 88 THR A CA 1
ATOM 699 C C . THR A 1 88 ? -35.043 2.766 50.941 1.00 92.38 88 THR A C 1
ATOM 701 O O . THR A 1 88 ? -35.490 2.896 52.075 1.00 92.38 88 THR A O 1
ATOM 704 N N . LEU A 1 89 ? -34.696 1.560 50.487 1.00 90.19 89 LEU A N 1
ATOM 705 C CA . LEU A 1 89 ? -34.778 0.361 51.332 1.00 90.19 89 LEU A CA 1
ATOM 706 C C . LEU A 1 89 ? -33.823 0.440 52.529 1.00 90.19 89 LEU A C 1
ATOM 708 O O . LEU A 1 89 ? -34.170 0.026 53.636 1.00 90.19 89 LEU A O 1
ATOM 712 N N . ASN A 1 90 ? -32.640 1.014 52.322 1.00 89.56 90 ASN A N 1
ATOM 713 C CA . ASN A 1 90 ? -31.676 1.239 53.388 1.00 89.56 90 ASN A CA 1
ATOM 714 C C . ASN A 1 90 ? -32.220 2.224 54.442 1.00 89.56 90 ASN A C 1
ATOM 716 O O . ASN A 1 90 ? -32.120 1.953 55.637 1.00 89.56 90 ASN A O 1
ATOM 720 N N . SER A 1 91 ? -32.885 3.311 54.023 1.00 90.31 91 SER A N 1
ATOM 721 C CA . SER A 1 91 ? -33.499 4.279 54.951 1.00 90.31 91 SER A CA 1
ATOM 722 C C . SER A 1 91 ? -34.695 3.718 55.733 1.00 90.31 91 SER A C 1
ATOM 724 O O . SER A 1 91 ? -34.972 4.185 56.836 1.00 90.31 91 SER A O 1
ATOM 726 N N . LEU A 1 92 ? -35.353 2.674 55.219 1.00 92.06 92 LEU A N 1
ATOM 727 C CA . LEU A 1 92 ? -36.402 1.917 55.916 1.00 92.06 92 LEU A CA 1
ATOM 728 C C . LEU A 1 92 ? -35.856 0.863 56.902 1.00 92.06 92 LEU A C 1
ATOM 730 O O . LEU A 1 92 ? -36.634 0.115 57.492 1.00 92.06 92 LEU A O 1
ATOM 734 N N . GLY A 1 93 ? -34.534 0.779 57.090 1.00 87.81 93 GLY A N 1
ATOM 735 C CA . GLY A 1 93 ? -33.895 -0.170 58.009 1.00 87.81 93 GLY A CA 1
ATOM 736 C C . GLY A 1 93 ? -33.620 -1.555 57.411 1.00 87.81 93 GLY A C 1
ATOM 737 O O . GLY A 1 93 ? -33.166 -2.446 58.126 1.00 87.81 93 GLY A O 1
ATOM 738 N N . LEU A 1 94 ? -33.835 -1.747 56.103 1.00 88.69 94 LEU A N 1
ATOM 739 C CA . LEU A 1 94 ? -33.567 -3.008 55.391 1.00 88.69 94 LEU A CA 1
ATOM 740 C C . LEU A 1 94 ? -32.153 -3.065 54.782 1.00 88.69 94 LEU A C 1
ATOM 742 O O . LEU A 1 94 ? -31.857 -3.937 53.968 1.00 88.69 94 LEU A O 1
ATOM 746 N N . GLY A 1 95 ? -31.258 -2.158 55.186 1.00 83.56 95 GLY A N 1
ATOM 747 C CA . GLY A 1 95 ? -29.905 -2.006 54.639 1.00 83.56 95 GLY A CA 1
ATOM 748 C C . GLY A 1 95 ? -29.061 -3.278 54.625 1.00 83.56 95 GLY A C 1
ATOM 749 O O . GLY A 1 95 ? -28.383 -3.557 53.639 1.00 83.56 95 GLY A O 1
ATOM 750 N N . GLY A 1 96 ? -29.149 -4.088 55.684 1.00 82.81 96 GLY A N 1
ATOM 751 C CA . GLY A 1 96 ? -28.414 -5.353 55.787 1.00 82.81 96 GLY A CA 1
ATOM 752 C C . GLY A 1 96 ? -28.815 -6.401 54.741 1.00 82.81 96 GLY A C 1
ATOM 753 O O . GLY A 1 96 ? -28.034 -7.307 54.477 1.00 82.81 96 GLY A O 1
ATOM 754 N N . LEU A 1 97 ? -29.998 -6.267 54.127 1.00 84.81 97 LEU A N 1
ATOM 755 C CA . LEU A 1 97 ? -30.486 -7.165 53.074 1.00 84.81 97 LEU A CA 1
ATOM 756 C C . LEU A 1 97 ? -30.096 -6.698 51.663 1.00 84.81 97 LEU A C 1
ATOM 758 O O . LEU A 1 97 ? -30.089 -7.508 50.741 1.00 84.81 97 LEU A O 1
ATOM 762 N N . VAL A 1 98 ? -29.784 -5.409 51.483 1.00 88.06 98 VAL A N 1
ATOM 763 C CA . VAL A 1 98 ? -29.545 -4.792 50.161 1.00 88.06 98 VAL A CA 1
ATOM 764 C C . VAL A 1 98 ? -28.120 -4.272 49.964 1.00 88.06 98 VAL A C 1
ATOM 766 O O . VAL A 1 98 ? -27.798 -3.761 48.893 1.00 88.06 98 VAL A O 1
ATOM 769 N N . SER A 1 99 ? -27.252 -4.410 50.966 1.00 81.50 99 SER A N 1
ATOM 770 C CA . SER A 1 99 ? -25.863 -3.937 50.925 1.00 81.50 99 SER A CA 1
ATOM 771 C C . SER A 1 99 ? -25.057 -4.547 49.773 1.00 81.50 99 SER A C 1
ATOM 773 O O . SER A 1 99 ? -24.395 -3.808 49.049 1.00 81.50 99 SER A O 1
ATOM 775 N N . GLY A 1 100 ? -25.179 -5.860 49.538 1.00 87.50 100 GLY A N 1
ATOM 776 C CA . GLY A 1 100 ? -24.541 -6.533 48.397 1.00 87.50 100 GLY A CA 1
ATOM 777 C C . GLY A 1 100 ? -25.062 -6.037 47.044 1.00 87.50 100 GLY A C 1
ATOM 778 O O . GLY A 1 100 ? -24.289 -5.840 46.114 1.00 87.50 100 GLY A O 1
ATOM 779 N N . LEU A 1 101 ? -26.359 -5.715 46.966 1.00 89.31 101 LEU A N 1
ATOM 780 C CA . LEU A 1 101 ? -26.978 -5.191 45.748 1.00 89.31 101 LEU A CA 1
ATOM 781 C C . LEU A 1 101 ? -26.420 -3.808 45.374 1.00 89.31 101 LEU A C 1
ATOM 783 O O . LEU A 1 101 ? -26.247 -3.511 44.197 1.00 89.31 101 LEU A O 1
ATOM 787 N N . SER A 1 102 ? -26.116 -2.966 46.370 1.00 87.50 102 SER A N 1
ATOM 788 C CA . SER A 1 102 ? -25.484 -1.661 46.138 1.00 87.50 102 SER A CA 1
ATOM 789 C C . SER A 1 102 ? -24.100 -1.799 45.504 1.00 87.50 102 SER A C 1
ATOM 791 O O . SER A 1 102 ? -23.768 -1.039 44.598 1.00 87.50 102 SER A O 1
ATOM 793 N N . GLU A 1 103 ? -23.296 -2.754 45.977 1.00 89.38 103 GLU A N 1
ATOM 794 C CA . GLU A 1 103 ? -21.950 -2.993 45.450 1.00 89.38 103 GLU A CA 1
ATOM 795 C C . GLU A 1 103 ? -22.002 -3.534 44.015 1.00 89.38 103 GLU A C 1
ATOM 797 O O . GLU A 1 103 ? -21.222 -3.114 43.158 1.00 89.38 103 GLU A O 1
ATOM 802 N N . ASP A 1 104 ? -22.958 -4.420 43.733 1.00 92.81 104 ASP A N 1
ATOM 803 C CA . ASP A 1 104 ? -23.167 -4.960 42.392 1.00 92.81 104 ASP A CA 1
ATOM 804 C C . ASP A 1 104 ? -23.640 -3.880 41.412 1.00 92.81 104 ASP A C 1
ATOM 806 O O . ASP A 1 104 ? -23.112 -3.801 40.303 1.00 92.81 104 ASP A O 1
ATOM 810 N N . ILE A 1 105 ? -24.556 -2.989 41.818 1.00 93.56 105 ILE A N 1
ATOM 811 C CA . ILE A 1 105 ? -24.979 -1.835 41.001 1.00 93.56 105 ILE A CA 1
ATOM 812 C C . ILE A 1 105 ? -23.777 -0.958 40.636 1.00 93.56 105 ILE A C 1
ATOM 814 O O . ILE A 1 105 ? -23.639 -0.561 39.480 1.00 93.56 105 ILE A O 1
ATOM 818 N N . ASP A 1 106 ? -22.888 -0.679 41.592 1.00 92.69 106 ASP A N 1
ATOM 819 C CA . ASP A 1 106 ? -21.693 0.130 41.339 1.00 92.69 106 ASP A CA 1
ATOM 820 C C . ASP A 1 106 ? -20.703 -0.580 40.396 1.00 92.69 106 ASP A C 1
ATOM 822 O O . ASP A 1 106 ? -20.107 0.064 39.529 1.00 92.69 106 ASP A O 1
ATOM 826 N N . LYS A 1 107 ? -20.545 -1.908 40.504 1.00 94.69 107 LYS A N 1
ATOM 827 C CA . LYS A 1 107 ? -19.744 -2.707 39.554 1.00 94.69 107 LYS A CA 1
ATOM 828 C C . LYS A 1 107 ? -20.337 -2.666 38.146 1.00 94.69 107 LYS A C 1
ATOM 830 O O . LYS A 1 107 ? -19.595 -2.432 37.192 1.00 94.69 107 LYS A O 1
ATOM 835 N N . PHE A 1 108 ? -21.651 -2.846 38.013 1.00 93.94 108 PHE A N 1
ATOM 836 C CA . PHE A 1 108 ? -22.346 -2.741 36.727 1.00 93.94 108 PHE A CA 1
ATOM 837 C C . PHE A 1 108 ? -22.252 -1.333 36.129 1.00 93.94 108 PHE A C 1
ATOM 839 O O . PHE A 1 108 ? -22.091 -1.204 34.915 1.00 93.94 108 PHE A O 1
ATOM 846 N N . GLY A 1 109 ? -22.284 -0.288 36.961 1.00 93.50 109 GLY A N 1
ATOM 847 C CA . GLY A 1 109 ? -22.061 1.096 36.531 1.00 93.50 109 GLY A CA 1
ATOM 848 C C . GLY A 1 109 ? -20.707 1.258 35.850 1.00 93.50 109 GLY A C 1
ATOM 849 O O . GLY A 1 109 ? -20.649 1.649 34.688 1.00 93.50 109 GLY A O 1
ATOM 850 N N . LYS A 1 110 ? -19.631 0.820 36.513 1.00 94.50 110 LYS A N 1
ATOM 851 C CA . LYS A 1 110 ? -18.273 0.856 35.943 1.00 94.50 110 LYS A CA 1
ATOM 852 C C . LYS A 1 110 ? -18.142 0.039 34.659 1.00 94.50 110 LYS A C 1
ATOM 854 O O . LYS A 1 110 ? -17.490 0.473 33.721 1.00 94.50 110 LYS A O 1
ATOM 859 N N . MET A 1 111 ? -18.755 -1.145 34.597 1.00 93.31 111 MET A N 1
ATOM 860 C CA . MET A 1 111 ? -18.749 -1.951 33.368 1.00 93.31 111 MET A CA 1
ATOM 861 C C . MET A 1 111 ? -19.440 -1.226 32.209 1.00 93.31 111 MET A C 1
ATOM 863 O O . MET A 1 111 ? -18.971 -1.305 31.078 1.00 93.31 111 MET A O 1
ATOM 867 N N . THR A 1 112 ? -20.534 -0.516 32.490 1.00 93.44 112 THR A N 1
ATOM 868 C CA . THR A 1 112 ? -21.282 0.247 31.483 1.00 93.44 112 THR A CA 1
ATOM 869 C C . THR A 1 112 ? -20.491 1.465 31.004 1.00 93.44 112 THR A C 1
ATOM 871 O O . THR A 1 112 ? -20.454 1.721 29.803 1.00 93.44 112 THR A O 1
ATOM 874 N N . GLU A 1 113 ? -19.812 2.169 31.914 1.00 93.50 113 GLU A N 1
ATOM 875 C CA . GLU A 1 113 ? -18.892 3.271 31.590 1.00 93.50 113 GLU A CA 1
ATOM 876 C C . GLU A 1 113 ? -17.730 2.787 30.712 1.00 93.50 113 GLU A C 1
ATOM 878 O O . GLU A 1 113 ? -17.535 3.313 29.619 1.00 93.50 113 GLU A O 1
ATOM 883 N N . ASN A 1 114 ? -17.042 1.713 31.116 1.00 94.56 114 ASN A N 1
ATOM 884 C CA . ASN A 1 114 ? -15.965 1.112 30.324 1.00 94.56 114 ASN A CA 1
ATOM 885 C C . ASN A 1 114 ? -16.441 0.695 28.924 1.00 94.56 114 ASN A C 1
ATOM 887 O O . ASN A 1 114 ? -15.691 0.777 27.957 1.00 94.56 114 ASN A O 1
ATOM 891 N N . LEU A 1 115 ? -17.680 0.214 28.796 1.00 93.69 115 LEU A N 1
ATOM 892 C CA . LEU A 1 115 ? -18.227 -0.192 27.504 1.00 93.69 115 LEU A CA 1
ATOM 893 C C . LEU A 1 115 ? -18.499 1.012 26.589 1.00 93.69 115 LEU A C 1
ATOM 895 O O . LEU A 1 115 ? -18.326 0.905 25.376 1.00 93.69 115 LEU A O 1
ATOM 899 N N . GLU A 1 116 ? -18.885 2.157 27.152 1.00 92.56 116 GLU A N 1
ATOM 900 C CA . GLU A 1 116 ? -19.011 3.411 26.403 1.00 92.56 116 GLU A CA 1
ATOM 901 C C . GLU A 1 116 ? -17.646 3.963 25.966 1.00 92.56 116 GLU A C 1
ATOM 903 O O . GLU A 1 116 ? -17.502 4.427 24.831 1.00 92.56 116 GLU A O 1
ATOM 908 N N . GLU A 1 117 ? -16.629 3.855 26.825 1.00 93.88 117 GLU A N 1
ATOM 909 C CA . GLU A 1 117 ? -15.242 4.182 26.469 1.00 93.88 117 GLU A CA 1
ATOM 910 C C . GLU A 1 117 ? -14.758 3.303 25.312 1.00 93.88 117 GLU A C 1
ATOM 912 O O . GLU A 1 117 ? -14.336 3.823 24.283 1.00 93.88 117 GLU A O 1
ATOM 917 N N . VAL A 1 118 ? -14.942 1.982 25.403 1.00 93.38 118 VAL A N 1
ATOM 918 C CA . VAL A 1 118 ? -14.557 1.040 24.341 1.00 93.38 118 VAL A CA 1
ATOM 919 C C . VAL A 1 118 ? -15.240 1.369 23.010 1.00 93.38 118 VAL A C 1
ATOM 921 O O . VAL A 1 118 ? -14.582 1.359 21.971 1.00 93.38 118 VAL A O 1
ATOM 924 N N . LYS A 1 119 ? -16.539 1.698 23.006 1.00 92.94 119 LYS A N 1
ATOM 925 C CA . LYS A 1 119 ? -17.237 2.138 21.781 1.00 92.94 119 LYS A CA 1
ATOM 926 C C . LYS A 1 119 ? -16.586 3.362 21.152 1.00 92.94 119 LYS A C 1
ATOM 928 O O . LYS A 1 119 ? -16.437 3.425 19.932 1.00 92.94 119 LYS A O 1
ATOM 933 N N . THR A 1 120 ? -16.236 4.326 21.993 1.00 91.88 120 THR A N 1
ATOM 934 C CA . THR A 1 120 ? -15.611 5.578 21.578 1.00 91.88 120 THR A CA 1
ATOM 935 C C . THR A 1 120 ? -14.218 5.314 21.005 1.00 91.88 120 THR A C 1
ATOM 937 O O . THR A 1 120 ? -13.912 5.774 19.905 1.00 91.88 120 THR A O 1
ATOM 940 N N . ASP A 1 121 ? -13.414 4.494 21.679 1.00 94.00 121 ASP A N 1
ATOM 941 C CA . ASP A 1 121 ? -12.072 4.107 21.238 1.00 94.00 121 ASP A CA 1
ATOM 942 C C . ASP A 1 121 ? -12.094 3.357 19.902 1.00 94.00 121 ASP A C 1
ATOM 944 O O . ASP A 1 121 ? -11.275 3.630 19.028 1.00 94.00 121 ASP A O 1
ATOM 948 N N . ILE A 1 122 ? -13.060 2.457 19.688 1.00 92.44 122 ILE A N 1
ATOM 949 C CA . ILE A 1 122 ? -13.239 1.769 18.396 1.00 92.44 122 ILE A CA 1
ATOM 950 C C . ILE A 1 122 ? -13.578 2.761 17.294 1.00 92.44 122 ILE A C 1
ATOM 952 O O . ILE A 1 122 ? -13.075 2.634 16.180 1.00 92.44 122 ILE A O 1
ATOM 956 N N . GLN A 1 123 ? -14.434 3.741 17.583 1.00 90.88 123 GLN A N 1
ATOM 957 C CA . GLN A 1 123 ? -14.787 4.761 16.606 1.00 90.88 123 GLN A CA 1
ATOM 958 C C . GLN A 1 123 ? -13.568 5.613 16.229 1.00 90.88 123 GLN A C 1
ATOM 960 O O . GLN A 1 123 ? -13.377 5.897 15.047 1.00 90.88 123 GLN A O 1
ATOM 965 N N . PHE A 1 124 ? -12.727 5.980 17.198 1.00 92.25 124 PHE A N 1
ATOM 966 C CA . PHE A 1 124 ? -11.463 6.664 16.925 1.00 92.25 124 PHE A CA 1
ATOM 967 C C . PHE A 1 124 ? -10.503 5.791 16.120 1.00 92.25 124 PHE A C 1
ATOM 969 O O . PHE A 1 124 ? -10.048 6.222 15.065 1.00 92.25 124 PHE A O 1
ATOM 976 N N . ALA A 1 125 ? -10.280 4.545 16.543 1.00 92.06 125 ALA A N 1
ATOM 977 C CA . ALA A 1 125 ? -9.425 3.605 15.827 1.00 92.06 125 ALA A CA 1
ATOM 978 C C . ALA A 1 125 ? -9.887 3.425 14.375 1.00 92.06 125 ALA A C 1
ATOM 980 O O . ALA A 1 125 ? -9.075 3.459 13.457 1.00 92.06 125 ALA A O 1
ATOM 981 N N . ARG A 1 126 ? -11.196 3.293 14.141 1.00 90.62 126 ARG A N 1
ATOM 982 C CA . ARG A 1 126 ? -11.764 3.191 12.793 1.00 90.62 126 ARG A CA 1
ATOM 983 C C . ARG A 1 126 ? -11.426 4.408 11.932 1.00 90.62 126 ARG A C 1
ATOM 985 O O . ARG A 1 126 ? -11.041 4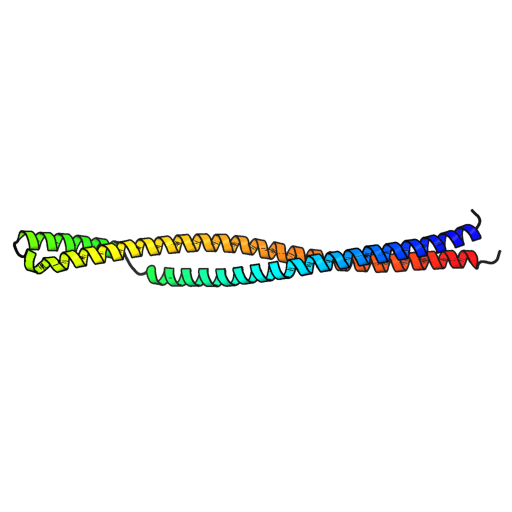.236 10.778 1.00 90.62 126 ARG A O 1
ATOM 992 N N . ASN A 1 127 ? -11.568 5.615 12.475 1.00 90.38 127 ASN A N 1
ATOM 993 C CA . ASN A 1 127 ? -11.222 6.838 11.751 1.00 90.38 127 ASN A CA 1
ATOM 994 C C . ASN A 1 127 ? -9.722 6.873 11.419 1.00 90.38 127 ASN A C 1
ATOM 996 O O . ASN A 1 127 ? -9.366 7.099 10.265 1.00 90.38 127 ASN A O 1
ATOM 1000 N N . ASP A 1 128 ? -8.862 6.550 12.388 1.00 91.44 128 ASP A N 1
ATOM 1001 C CA . ASP A 1 128 ? -7.411 6.506 12.187 1.00 91.44 128 ASP A CA 1
ATOM 1002 C C . ASP A 1 128 ? -7.024 5.486 11.100 1.00 91.44 128 ASP A C 1
ATOM 1004 O O . ASP A 1 128 ? -6.241 5.789 10.199 1.00 91.44 128 ASP A O 1
ATOM 1008 N N . PHE A 1 129 ? -7.600 4.279 11.126 1.00 90.50 129 PHE A N 1
ATOM 1009 C CA . PHE A 1 129 ? -7.337 3.256 10.108 1.00 90.50 129 PHE A CA 1
ATOM 1010 C C . PHE A 1 129 ? -7.880 3.639 8.726 1.00 90.50 129 PHE A C 1
ATOM 1012 O O . PHE A 1 129 ? -7.223 3.350 7.723 1.00 90.50 129 PHE A O 1
ATOM 1019 N N . SER A 1 130 ? -9.015 4.339 8.655 1.00 87.88 130 SER A N 1
ATOM 1020 C CA . SER A 1 130 ? -9.540 4.902 7.405 1.00 87.88 130 SER A CA 1
ATOM 1021 C C . SER A 1 130 ? -8.577 5.935 6.801 1.00 87.88 130 SER A C 1
ATOM 1023 O O . SER A 1 130 ? -8.312 5.907 5.596 1.00 87.88 130 SER A O 1
ATOM 1025 N N . ASP A 1 131 ? -7.990 6.811 7.619 1.00 88.44 131 ASP A N 1
ATOM 1026 C CA . ASP A 1 131 ? -7.005 7.802 7.163 1.00 88.44 131 ASP A CA 1
ATOM 1027 C C . ASP A 1 131 ? -5.709 7.138 6.664 1.00 88.44 131 ASP A C 1
ATOM 1029 O O . ASP A 1 131 ? -5.148 7.514 5.622 1.00 88.44 131 ASP A O 1
ATOM 1033 N N . ILE A 1 132 ? -5.248 6.092 7.358 1.00 88.44 132 ILE A N 1
ATOM 1034 C CA . ILE A 1 132 ? -4.097 5.293 6.912 1.00 88.44 132 ILE A CA 1
ATOM 1035 C C . ILE A 1 132 ? -4.415 4.610 5.573 1.00 88.44 132 ILE A C 1
ATOM 1037 O O . ILE A 1 132 ? -3.589 4.631 4.657 1.00 88.44 132 ILE A O 1
ATOM 1041 N N . LYS A 1 133 ? -5.614 4.046 5.412 1.00 87.62 133 LYS A N 1
ATOM 1042 C CA . LYS A 1 133 ? -6.052 3.403 4.166 1.00 87.62 133 LYS A CA 1
ATOM 1043 C C . LYS A 1 133 ? -6.106 4.371 2.989 1.00 87.62 133 LYS A C 1
ATOM 1045 O O . LYS A 1 133 ? -5.666 4.031 1.885 1.00 87.62 133 LYS A O 1
ATOM 1050 N N . TYR A 1 134 ? -6.596 5.588 3.213 1.00 87.19 134 TYR A N 1
ATOM 1051 C CA . TYR A 1 134 ? -6.562 6.639 2.199 1.00 87.19 134 TYR A CA 1
ATOM 1052 C C . TYR A 1 134 ? -5.117 6.921 1.753 1.00 87.19 134 TYR A C 1
ATOM 1054 O O . TYR A 1 134 ? -4.814 6.882 0.558 1.00 87.19 134 TYR A O 1
ATOM 1062 N N . SER A 1 135 ? -4.196 7.075 2.707 1.00 86.62 135 SER A N 1
ATOM 1063 C CA . SER A 1 135 ? -2.766 7.276 2.424 1.00 86.62 135 SER A CA 1
ATOM 1064 C C . SER A 1 135 ? -2.148 6.105 1.640 1.00 86.62 135 SER A C 1
ATOM 1066 O O . SER A 1 135 ? -1.328 6.301 0.741 1.00 86.62 135 SER A O 1
ATOM 1068 N N . LEU A 1 136 ? -2.571 4.870 1.921 1.00 89.56 136 LEU A N 1
ATOM 1069 C CA . LEU A 1 136 ? -2.128 3.678 1.187 1.00 89.56 136 LEU A CA 1
ATOM 1070 C C . LEU A 1 136 ? -2.698 3.584 -0.234 1.00 89.56 136 LEU A C 1
ATOM 1072 O O . LEU A 1 136 ? -2.080 2.979 -1.110 1.00 89.56 136 LEU A O 1
ATOM 1076 N N . THR A 1 137 ? -3.835 4.222 -0.500 1.00 87.38 137 THR A N 1
ATOM 1077 C CA . THR A 1 137 ? -4.377 4.339 -1.862 1.00 87.38 137 THR A CA 1
ATOM 1078 C C . THR A 1 137 ? -3.524 5.286 -2.709 1.00 87.38 137 THR A C 1
ATOM 1080 O O . THR A 1 137 ? -3.249 5.011 -3.878 1.00 87.38 137 THR A O 1
ATOM 1083 N N . GLU A 1 138 ? -3.034 6.386 -2.129 1.00 86.88 138 GLU A N 1
ATOM 1084 C CA . GLU A 1 138 ? -2.066 7.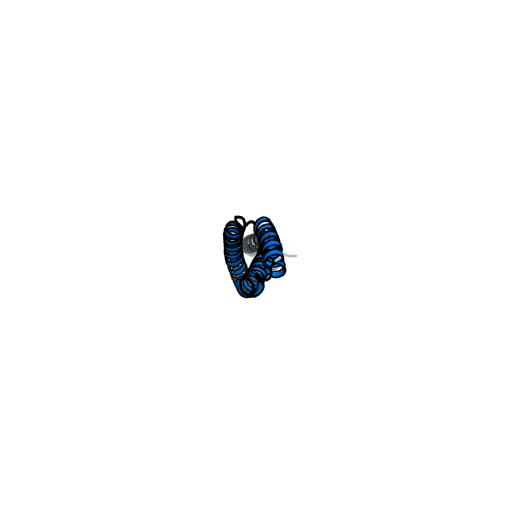257 -2.811 1.00 86.88 138 GLU A CA 1
ATOM 1085 C C . GLU A 1 138 ? -0.759 6.516 -3.117 1.00 86.88 138 GLU A C 1
ATOM 1087 O O . GLU A 1 138 ? -0.190 6.668 -4.203 1.00 86.88 138 GLU A O 1
ATOM 1092 N N . TYR A 1 139 ? -0.319 5.649 -2.202 1.00 90.50 139 TYR A N 1
ATOM 1093 C CA . TYR A 1 139 ? 0.828 4.775 -2.424 1.00 90.50 139 TYR A CA 1
ATOM 1094 C C . TYR A 1 139 ? 0.661 3.868 -3.660 1.00 90.50 139 TYR A C 1
ATOM 1096 O O . TYR A 1 139 ? 1.604 3.774 -4.452 1.00 90.50 139 TYR A O 1
ATOM 1104 N N . ASP A 1 140 ? -0.509 3.258 -3.892 1.00 89.81 140 ASP A N 1
ATOM 1105 C CA . ASP A 1 140 ? -0.743 2.426 -5.087 1.00 89.81 140 ASP A CA 1
ATOM 1106 C C . ASP A 1 140 ? -0.493 3.215 -6.379 1.00 89.81 140 ASP A C 1
ATOM 1108 O O . ASP A 1 140 ? 0.162 2.729 -7.308 1.00 89.81 140 ASP A O 1
ATOM 1112 N N . ASN A 1 141 ? -0.975 4.460 -6.427 1.00 90.94 141 ASN A N 1
ATOM 1113 C CA . ASN A 1 141 ? -0.791 5.344 -7.576 1.00 90.94 141 ASN A CA 1
ATOM 1114 C C . ASN A 1 141 ? 0.695 5.649 -7.812 1.00 90.94 141 ASN A C 1
ATOM 1116 O O . ASN A 1 141 ? 1.171 5.608 -8.953 1.00 90.94 141 ASN A O 1
ATOM 1120 N N . VAL A 1 142 ? 1.450 5.911 -6.741 1.00 90.88 142 VAL A N 1
ATOM 1121 C CA . VAL A 1 142 ? 2.901 6.143 -6.809 1.00 90.88 142 VAL A CA 1
ATOM 1122 C C . VAL A 1 142 ? 3.631 4.884 -7.278 1.00 90.88 142 VAL A C 1
ATOM 1124 O O . VAL A 1 142 ? 4.448 4.958 -8.200 1.00 90.88 142 VAL A O 1
ATOM 1127 N N . LYS A 1 143 ? 3.312 3.717 -6.711 1.00 93.00 143 LYS A N 1
ATOM 1128 C CA . LYS A 1 143 ? 3.887 2.421 -7.098 1.00 93.00 143 LYS A CA 1
ATOM 1129 C C . LYS A 1 143 ? 3.672 2.143 -8.586 1.00 93.00 143 LYS A C 1
ATOM 1131 O O . LYS A 1 143 ? 4.638 1.872 -9.303 1.00 93.00 143 LYS A O 1
ATOM 1136 N N . GLN A 1 144 ? 2.436 2.260 -9.074 1.00 92.62 144 GLN A N 1
ATOM 1137 C CA . GLN A 1 144 ? 2.112 2.051 -10.491 1.00 92.62 144 GLN A CA 1
ATOM 1138 C C . GLN A 1 144 ? 2.833 3.052 -11.397 1.00 92.62 144 GLN A C 1
ATOM 1140 O O . GLN A 1 144 ? 3.361 2.670 -12.444 1.00 92.62 144 GLN A O 1
ATOM 1145 N N . SER A 1 145 ? 2.936 4.312 -10.971 1.00 91.62 145 SER A N 1
ATOM 1146 C CA . SER A 1 145 ? 3.679 5.343 -11.702 1.00 91.62 145 SER A CA 1
ATOM 1147 C C . SER A 1 145 ? 5.167 5.006 -11.818 1.00 91.62 145 SER A C 1
ATOM 1149 O O . SER A 1 145 ? 5.733 5.106 -12.906 1.00 91.62 145 SER A O 1
ATOM 1151 N N . ILE A 1 146 ? 5.806 4.540 -10.739 1.00 90.88 146 ILE A N 1
ATOM 1152 C CA . ILE A 1 146 ? 7.222 4.134 -10.743 1.00 90.88 146 ILE A CA 1
ATOM 1153 C C . ILE A 1 146 ? 7.445 2.916 -11.646 1.00 90.88 146 ILE A C 1
ATOM 1155 O O . ILE A 1 146 ? 8.398 2.900 -12.434 1.00 90.88 146 ILE A O 1
ATOM 1159 N N . ILE A 1 147 ? 6.570 1.908 -11.572 1.00 90.94 147 ILE A N 1
ATOM 1160 C CA . ILE A 1 147 ? 6.633 0.714 -12.430 1.00 90.94 147 ILE A CA 1
ATOM 1161 C C . ILE A 1 147 ? 6.487 1.119 -13.904 1.00 90.94 147 ILE A C 1
ATOM 1163 O O . ILE A 1 147 ? 7.299 0.723 -14.748 1.00 90.94 147 ILE A O 1
ATOM 1167 N N . GLY A 1 148 ? 5.492 1.952 -14.216 1.00 92.00 148 GLY A N 1
ATOM 1168 C CA . GLY A 1 148 ? 5.231 2.456 -15.563 1.00 92.00 148 GLY A CA 1
ATOM 1169 C C . GLY A 1 148 ? 6.384 3.294 -16.116 1.00 92.00 148 GLY A C 1
ATOM 1170 O O . GLY A 1 148 ? 6.832 3.069 -17.246 1.00 92.00 148 GLY A O 1
ATOM 1171 N N . PHE A 1 149 ? 6.925 4.209 -15.310 1.00 91.19 149 PHE A N 1
ATOM 1172 C CA . PHE A 1 149 ? 8.093 5.015 -15.661 1.00 91.19 149 PHE A CA 1
ATOM 1173 C C . PHE A 1 149 ? 9.313 4.135 -15.945 1.00 91.19 149 PHE A C 1
ATOM 1175 O O . PHE A 1 149 ? 9.932 4.263 -17.000 1.00 91.19 149 PHE A O 1
ATOM 1182 N N . THR A 1 150 ? 9.612 3.183 -15.058 1.00 91.56 150 THR A N 1
ATOM 1183 C CA . THR A 1 150 ? 10.740 2.251 -15.212 1.00 91.56 150 THR A CA 1
ATOM 1184 C C . THR A 1 150 ? 10.621 1.447 -16.505 1.00 91.56 150 THR A C 1
ATOM 1186 O O . THR A 1 150 ? 11.585 1.331 -17.264 1.00 91.56 150 THR A O 1
ATOM 1189 N N . ARG A 1 151 ? 9.426 0.926 -16.805 1.00 92.44 151 ARG A N 1
ATOM 1190 C CA . ARG A 1 151 ? 9.155 0.192 -18.048 1.00 92.44 151 ARG A CA 1
ATOM 1191 C C . ARG A 1 151 ? 9.362 1.066 -19.284 1.00 92.44 151 ARG A C 1
ATOM 1193 O O . ARG A 1 151 ? 10.028 0.636 -20.224 1.00 92.44 151 ARG A O 1
ATOM 1200 N N . THR A 1 152 ? 8.813 2.277 -19.274 1.00 93.94 152 THR A N 1
ATOM 1201 C CA . THR A 1 152 ? 8.933 3.235 -20.385 1.00 93.94 152 THR A CA 1
ATOM 1202 C C . THR A 1 152 ? 10.395 3.594 -20.623 1.00 93.94 152 THR A C 1
ATOM 1204 O O . THR A 1 152 ? 10.871 3.535 -21.756 1.00 93.94 152 THR A O 1
ATOM 1207 N N . LEU A 1 153 ? 11.139 3.879 -19.553 1.00 92.62 153 LEU A N 1
ATOM 1208 C CA . LEU A 1 153 ? 12.552 4.223 -19.628 1.00 92.62 153 LEU A CA 1
ATOM 1209 C C . LEU A 1 153 ? 13.396 3.060 -20.169 1.00 92.62 153 LEU A C 1
ATOM 1211 O O . LEU A 1 153 ? 14.248 3.285 -21.026 1.00 92.62 153 LEU A O 1
ATOM 1215 N N . ARG A 1 154 ? 13.128 1.810 -19.759 1.00 93.31 154 ARG A N 1
ATOM 1216 C CA . ARG A 1 154 ? 13.789 0.623 -20.340 1.00 93.31 154 ARG A CA 1
ATOM 1217 C C . ARG A 1 154 ? 13.568 0.529 -21.848 1.00 93.31 154 ARG A C 1
ATOM 1219 O O . ARG A 1 154 ? 14.531 0.347 -22.590 1.00 93.31 154 ARG A O 1
ATOM 1226 N N . ILE A 1 155 ? 12.321 0.669 -22.301 1.00 94.56 155 ILE A N 1
ATOM 1227 C CA . ILE A 1 155 ? 11.977 0.615 -23.731 1.00 94.56 155 ILE A CA 1
ATOM 1228 C C . ILE A 1 155 ? 12.684 1.739 -24.488 1.00 94.56 155 ILE A C 1
ATOM 1230 O O . ILE A 1 155 ? 13.270 1.491 -25.539 1.00 94.56 155 ILE A O 1
ATOM 1234 N N . TYR A 1 156 ? 12.676 2.951 -23.933 1.00 93.69 156 TYR A N 1
ATOM 1235 C CA . TYR A 1 156 ? 13.357 4.098 -24.520 1.00 93.69 156 TYR A CA 1
ATOM 1236 C C . TYR A 1 156 ? 14.863 3.851 -24.676 1.00 93.69 156 TYR A C 1
ATOM 1238 O O . TYR A 1 156 ? 15.397 4.052 -25.764 1.00 93.69 156 TYR A O 1
ATOM 1246 N N . ILE A 1 157 ? 15.546 3.351 -23.639 1.00 93.31 157 ILE A N 1
ATOM 1247 C CA . ILE A 1 157 ? 16.989 3.073 -23.704 1.00 93.31 157 ILE A CA 1
ATOM 1248 C C . ILE A 1 157 ? 17.295 2.006 -24.763 1.00 93.31 157 ILE A C 1
ATOM 1250 O O . ILE A 1 157 ? 18.204 2.191 -25.568 1.00 93.31 157 ILE A O 1
ATOM 1254 N N . ILE A 1 158 ? 16.513 0.923 -24.821 1.00 93.25 158 ILE A N 1
ATOM 1255 C CA . ILE A 1 158 ? 16.678 -0.122 -25.846 1.00 93.25 158 ILE A CA 1
ATOM 1256 C C . ILE A 1 158 ? 16.445 0.451 -27.251 1.00 93.25 158 ILE A C 1
ATOM 1258 O O . ILE A 1 158 ? 17.222 0.179 -28.167 1.00 93.25 158 ILE A O 1
ATOM 1262 N N . GLY A 1 159 ? 15.414 1.280 -27.427 1.00 93.00 159 GLY A N 1
ATOM 1263 C CA . GLY A 1 159 ? 15.143 1.967 -28.689 1.00 93.00 159 GLY A CA 1
ATOM 1264 C C . GLY A 1 159 ? 16.310 2.856 -29.121 1.00 93.00 159 GLY A C 1
ATOM 1265 O O . GLY A 1 159 ? 16.743 2.787 -30.271 1.00 93.00 159 GLY A O 1
ATOM 1266 N N . MET A 1 160 ? 16.882 3.618 -28.186 1.00 91.38 160 MET A N 1
ATOM 1267 C CA . MET A 1 160 ? 18.067 4.442 -28.429 1.00 91.38 160 MET A CA 1
ATOM 1268 C C . MET A 1 160 ? 19.299 3.600 -28.781 1.00 91.38 160 MET A C 1
ATOM 1270 O O . MET A 1 160 ? 20.049 3.983 -29.675 1.00 91.38 160 MET A O 1
ATOM 1274 N N . MET A 1 161 ? 19.492 2.431 -28.158 1.00 93.00 161 MET A N 1
ATOM 1275 C CA . MET A 1 161 ? 20.568 1.504 -28.537 1.00 93.00 161 MET A CA 1
ATOM 1276 C C . MET A 1 161 ? 20.428 1.039 -29.986 1.00 93.00 161 MET A C 1
ATOM 1278 O O . MET A 1 161 ? 21.394 1.111 -30.744 1.00 93.00 161 MET A O 1
ATOM 1282 N N . ILE A 1 162 ? 19.233 0.591 -30.380 1.00 93.50 162 ILE A N 1
ATOM 1283 C CA . ILE A 1 162 ? 18.951 0.129 -31.747 1.00 93.50 162 ILE A CA 1
ATOM 1284 C C . ILE A 1 162 ? 19.181 1.265 -32.746 1.00 93.50 162 ILE A C 1
ATOM 1286 O O . ILE A 1 162 ? 19.873 1.081 -33.747 1.00 93.50 162 ILE A O 1
ATOM 1290 N N . TYR A 1 163 ? 18.653 2.451 -32.450 1.00 93.00 163 TYR A N 1
ATOM 1291 C CA . TYR A 1 163 ? 18.829 3.639 -33.280 1.00 93.00 163 TYR A CA 1
ATOM 1292 C C . TYR A 1 163 ? 20.309 3.994 -33.471 1.00 93.00 163 TYR A C 1
ATOM 1294 O O . TYR A 1 163 ? 20.765 4.179 -34.603 1.00 93.00 163 TYR A O 1
ATOM 1302 N N . SER A 1 164 ? 21.090 4.002 -32.387 1.00 92.38 164 SER A N 1
ATOM 1303 C CA . SER A 1 164 ? 22.532 4.240 -32.449 1.00 92.38 164 SER A CA 1
ATOM 1304 C C . SER A 1 164 ? 23.257 3.172 -33.265 1.00 92.38 164 SER A C 1
ATOM 1306 O O . SER A 1 164 ? 24.145 3.514 -34.043 1.00 92.38 164 SER A O 1
ATOM 1308 N N . ILE A 1 165 ? 22.893 1.893 -33.149 1.00 93.25 165 ILE A N 1
ATOM 1309 C CA . ILE A 1 165 ? 23.485 0.822 -33.969 1.00 93.25 165 ILE A CA 1
ATOM 1310 C C . ILE A 1 165 ? 23.237 1.084 -35.460 1.00 93.25 165 ILE A C 1
ATOM 1312 O O . ILE A 1 165 ? 24.177 1.017 -36.251 1.00 93.25 165 ILE A O 1
ATOM 1316 N N . ILE A 1 166 ? 22.005 1.435 -35.841 1.00 95.06 166 ILE A N 1
ATOM 1317 C CA . ILE A 1 166 ? 21.633 1.693 -37.240 1.00 95.06 166 ILE A CA 1
ATOM 1318 C C . ILE A 1 166 ? 22.419 2.881 -37.808 1.00 95.06 166 ILE A C 1
ATOM 1320 O O . ILE A 1 166 ? 23.020 2.761 -38.876 1.00 95.06 166 ILE A O 1
ATOM 1324 N N . ILE A 1 167 ? 22.467 4.010 -37.094 1.00 94.19 167 ILE A N 1
ATOM 1325 C CA . ILE A 1 167 ? 23.194 5.204 -37.559 1.00 94.19 167 ILE A CA 1
ATOM 1326 C C . ILE A 1 167 ? 24.680 4.926 -37.718 1.00 94.19 167 ILE A C 1
ATOM 1328 O O . ILE A 1 167 ? 25.267 5.288 -38.737 1.00 94.19 167 ILE A O 1
ATOM 1332 N N . ASN A 1 168 ? 25.292 4.273 -36.732 1.00 93.75 168 ASN A N 1
ATOM 1333 C CA . ASN A 1 168 ? 26.703 3.926 -36.819 1.00 93.75 168 ASN A CA 1
ATOM 1334 C C . ASN A 1 168 ? 26.952 2.952 -37.980 1.00 93.75 168 ASN A C 1
ATOM 1336 O O . ASN A 1 168 ? 27.887 3.153 -38.744 1.00 93.75 168 ASN A O 1
ATOM 1340 N N . GLY A 1 169 ? 26.071 1.976 -38.209 1.00 92.75 169 GLY A N 1
ATOM 1341 C CA . GLY A 1 169 ? 26.142 1.104 -39.385 1.00 92.75 169 GLY A CA 1
ATOM 1342 C C . GLY A 1 169 ? 26.118 1.872 -40.713 1.00 92.75 169 GLY A C 1
ATOM 1343 O O . GLY A 1 169 ? 26.927 1.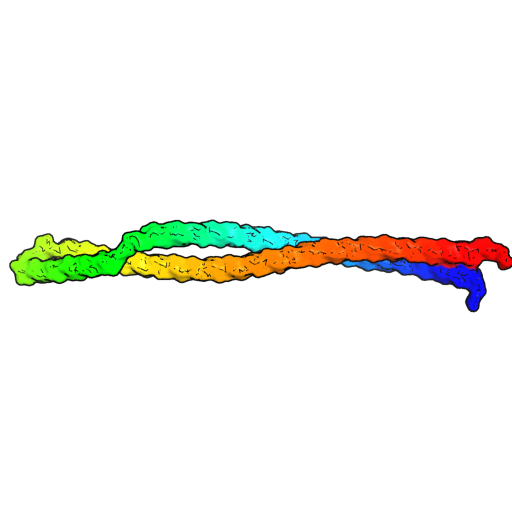593 -41.599 1.00 92.75 169 GLY A O 1
ATOM 1344 N N . LEU A 1 170 ? 25.248 2.879 -40.842 1.00 94.25 170 LEU A N 1
ATOM 1345 C CA . LEU A 1 170 ? 25.181 3.742 -42.029 1.00 94.25 170 LEU A CA 1
ATOM 1346 C C . LEU A 1 170 ? 26.446 4.594 -42.204 1.00 94.25 170 LEU A C 1
ATOM 1348 O O . LEU A 1 170 ? 26.963 4.692 -43.317 1.00 94.25 170 LEU A O 1
ATOM 1352 N N . LEU A 1 171 ? 26.967 5.183 -41.123 1.00 92.56 171 LEU A N 1
ATOM 1353 C CA . LEU A 1 171 ? 28.208 5.970 -41.147 1.00 92.56 171 LEU A CA 1
ATOM 1354 C C . LEU A 1 171 ? 29.414 5.110 -41.531 1.00 92.56 171 LEU A C 1
ATOM 1356 O O . LEU A 1 171 ? 30.234 5.528 -42.349 1.00 92.56 171 LEU A O 1
ATOM 1360 N N . LEU A 1 172 ? 29.493 3.896 -40.986 1.00 93.38 172 LEU A N 1
ATOM 1361 C CA . LEU A 1 172 ? 30.524 2.921 -41.319 1.00 93.38 172 LEU A CA 1
ATOM 1362 C C . LEU A 1 172 ? 30.452 2.529 -42.799 1.00 93.38 172 LEU A C 1
ATOM 1364 O O . LEU A 1 172 ? 31.474 2.528 -43.485 1.00 93.38 172 LEU A O 1
ATOM 1368 N N . TYR A 1 173 ? 29.248 2.246 -43.304 1.00 93.94 173 TYR A N 1
ATOM 1369 C CA . TYR A 1 173 ? 29.021 1.917 -44.710 1.00 93.94 173 TYR A CA 1
ATOM 1370 C C . TYR A 1 173 ? 29.411 3.073 -45.639 1.00 93.94 173 TYR A C 1
ATOM 1372 O O . TYR A 1 173 ? 30.142 2.861 -46.605 1.00 93.94 173 TYR A O 1
ATOM 1380 N N . ALA A 1 174 ? 28.984 4.300 -45.331 1.00 92.44 174 ALA A N 1
ATOM 1381 C CA . ALA A 1 174 ? 29.331 5.489 -46.104 1.00 92.44 174 ALA A CA 1
ATOM 1382 C C . ALA A 1 174 ? 30.845 5.751 -46.095 1.00 92.44 174 ALA A C 1
ATOM 1384 O O . ALA A 1 174 ? 31.437 6.012 -47.144 1.00 92.44 174 ALA A O 1
ATOM 1385 N N . GLY A 1 175 ? 31.487 5.622 -44.930 1.00 91.25 175 GLY A N 1
ATOM 1386 C CA . GLY A 1 175 ? 32.936 5.742 -44.792 1.00 91.25 175 GLY A CA 1
ATOM 1387 C C . GLY A 1 175 ? 33.684 4.696 -45.620 1.00 91.25 175 GLY A C 1
ATOM 1388 O O . GLY A 1 175 ? 34.601 5.041 -46.363 1.00 91.25 175 GLY A O 1
ATOM 1389 N N . TYR A 1 176 ? 33.249 3.434 -45.571 1.00 92.19 176 TYR A N 1
ATOM 1390 C CA . TYR A 1 176 ? 33.811 2.356 -46.388 1.00 92.19 176 TYR A CA 1
ATOM 1391 C C . TYR A 1 176 ? 33.609 2.594 -47.891 1.00 92.19 176 TYR A C 1
ATOM 1393 O O . TYR A 1 176 ? 34.539 2.416 -48.678 1.00 92.19 176 TYR A O 1
ATOM 1401 N N . TYR A 1 177 ? 32.419 3.033 -48.303 1.00 92.56 177 TYR A N 1
ATOM 1402 C CA . TYR A 1 177 ? 32.109 3.323 -49.702 1.00 92.56 177 TYR A CA 1
ATOM 1403 C C . TYR A 1 177 ? 33.000 4.437 -50.269 1.00 92.56 177 TYR A C 1
ATOM 1405 O O . TYR A 1 177 ? 33.546 4.287 -51.362 1.00 92.56 177 TYR A O 1
ATOM 1413 N N . LEU A 1 178 ? 33.230 5.507 -49.499 1.00 89.19 178 LEU A N 1
ATOM 1414 C CA . LEU A 1 178 ? 34.137 6.598 -49.874 1.00 89.19 178 LEU A CA 1
ATOM 1415 C C . LEU A 1 178 ? 35.597 6.152 -50.025 1.00 89.19 178 LEU A C 1
ATOM 1417 O O . LEU A 1 178 ? 36.317 6.738 -50.827 1.00 89.19 178 LEU A O 1
ATOM 1421 N N . LEU A 1 179 ? 36.030 5.124 -49.288 1.00 87.06 179 LEU A N 1
ATOM 1422 C CA . LEU A 1 179 ? 37.365 4.532 -49.436 1.00 87.06 179 LEU A CA 1
ATOM 1423 C C . LEU A 1 179 ? 37.468 3.555 -50.615 1.00 87.06 179 LEU A C 1
ATOM 1425 O O . LEU A 1 179 ? 38.565 3.316 -51.113 1.00 87.06 179 LEU A O 1
ATOM 1429 N N . LYS A 1 180 ? 36.348 2.960 -51.041 1.00 84.88 180 LYS A N 1
ATOM 1430 C CA . LYS A 1 180 ? 36.305 1.954 -52.114 1.00 84.88 180 LYS A CA 1
ATOM 1431 C C . LYS A 1 180 ? 36.053 2.550 -53.500 1.00 84.88 180 LYS A C 1
ATOM 1433 O O . LYS A 1 180 ? 36.412 1.921 -54.496 1.00 84.88 180 LYS A O 1
ATOM 1438 N N . LEU A 1 181 ? 35.433 3.726 -53.579 1.00 72.19 181 LEU A N 1
ATOM 1439 C CA . LEU A 1 181 ? 35.294 4.492 -54.817 1.00 72.19 181 LEU A CA 1
ATOM 1440 C C . LEU A 1 181 ? 36.688 4.811 -55.375 1.00 72.19 181 LEU A C 1
ATOM 1442 O O . LEU A 1 181 ? 37.361 5.721 -54.899 1.00 72.19 181 LEU A O 1
ATOM 1446 N N . LYS A 1 182 ? 37.120 4.035 -56.374 1.00 55.53 182 LYS A N 1
ATOM 1447 C CA . LYS A 1 182 ? 38.303 4.343 -57.175 1.00 55.53 182 LYS A CA 1
ATOM 1448 C C . LYS A 1 182 ? 38.011 5.570 -58.036 1.00 55.53 182 LYS A C 1
ATOM 1450 O O . LYS A 1 182 ? 37.311 5.454 -59.038 1.00 55.53 182 LYS A O 1
ATOM 1455 N N . GLU A 1 183 ? 38.586 6.694 -57.636 1.00 50.66 183 GLU A N 1
ATOM 1456 C CA . GLU A 1 183 ? 39.157 7.705 -58.531 1.00 50.66 183 GLU A CA 1
ATOM 1457 C C . GLU A 1 183 ? 40.618 7.901 -58.135 1.00 50.66 183 GLU A C 1
ATOM 1459 O O . GLU A 1 183 ? 40.861 8.176 -56.937 1.00 50.66 183 GLU A O 1
#